Protein AF-A0A8J2L7A2-F1 (afdb_monomer_lite)

Sequence (82 aa):
MLALAPAFVGGWLLIGFGHNVTLVLVGRFVTGFCGGSFTLTIPIYVSEIAENSVRGVLSNMLVLVLCVGILFTYILGSYIPW

Organism: NCBI:txid39272

Foldseek 3Di:
DVVLVVQLVVLVVQCVPPPDPVSVVVSCVSNVVSVVVCLVVVLVVLCVPDDPVCSVVSSVVVVVVVVVVVVVVVVVPVVDDD

Structure (mmCIF, N/CA/C/O backbone):
data_AF-A0A8J2L7A2-F1
#
_entry.id   AF-A0A8J2L7A2-F1
#
loop_
_atom_site.group_PDB
_atom_site.id
_atom_site.type_symbol
_atom_site.label_atom_id
_atom_site.label_alt_id
_atom_site.label_comp_id
_atom_site.label_asym_id
_atom_site.label_entity_id
_atom_site.label_seq_id
_atom_site.pdbx_PDB_ins_code
_atom_site.Cartn_x
_atom_site.Cartn_y
_atom_site.Cartn_z
_atom_site.occupancy
_atom_site.B_iso_or_equiv
_atom_site.auth_seq_id
_atom_site.auth_comp_id
_atom_site.auth_asym_id
_atom_site.auth_atom_id
_atom_site.pdbx_PDB_model_num
ATOM 1 N N . MET A 1 1 ? -14.793 -5.861 -3.012 1.00 71.94 1 MET A N 1
ATOM 2 C CA . MET A 1 1 ? -13.329 -5.934 -2.785 1.00 71.94 1 M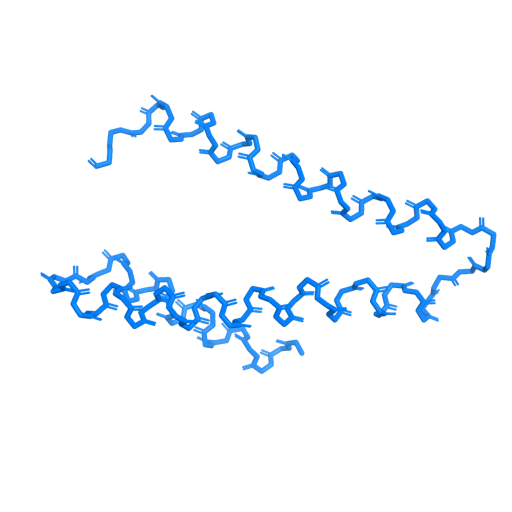ET A CA 1
ATOM 3 C C . MET A 1 1 ? -12.686 -7.159 -3.422 1.00 71.94 1 MET A C 1
ATOM 5 O O . MET A 1 1 ? -11.793 -6.974 -4.233 1.00 71.94 1 MET A O 1
ATOM 9 N N . LEU A 1 2 ? -13.134 -8.385 -3.116 1.00 81.94 2 LEU A N 1
ATOM 10 C CA . LEU A 1 2 ? -12.464 -9.609 -3.589 1.00 81.94 2 LEU A CA 1
ATOM 11 C C . LEU A 1 2 ? -12.378 -9.720 -5.125 1.00 81.94 2 LEU A C 1
ATOM 13 O O . LEU A 1 2 ? -11.346 -10.101 -5.658 1.00 81.94 2 LEU A O 1
ATOM 17 N N . ALA A 1 3 ? -13.428 -9.303 -5.842 1.00 87.62 3 ALA A N 1
ATOM 18 C CA . ALA A 1 3 ? -13.455 -9.315 -7.309 1.00 87.62 3 ALA A CA 1
ATOM 19 C C . ALA A 1 3 ? -12.434 -8.362 -7.967 1.00 87.62 3 ALA A C 1
ATOM 21 O O . ALA A 1 3 ? -12.035 -8.585 -9.105 1.00 87.62 3 ALA A O 1
ATOM 22 N N . LEU A 1 4 ? -11.984 -7.318 -7.258 1.00 88.12 4 LEU A N 1
ATOM 23 C CA . LEU A 1 4 ? -10.969 -6.373 -7.746 1.00 88.12 4 LEU A CA 1
ATOM 24 C C . LEU A 1 4 ? -9.539 -6.882 -7.509 1.00 88.12 4 LEU A C 1
ATOM 26 O O . LEU A 1 4 ? -8.606 -6.386 -8.135 1.00 88.12 4 LEU A O 1
ATOM 30 N N . ALA A 1 5 ? -9.351 -7.878 -6.636 1.00 87.56 5 ALA A N 1
ATOM 31 C CA . ALA A 1 5 ? -8.042 -8.457 -6.346 1.00 87.56 5 ALA A CA 1
ATOM 32 C C . ALA A 1 5 ? -7.325 -9.017 -7.594 1.00 87.56 5 ALA A C 1
ATOM 34 O O . ALA A 1 5 ? -6.173 -8.637 -7.810 1.00 87.56 5 ALA A O 1
ATOM 35 N N . PRO A 1 6 ? -7.955 -9.840 -8.461 1.00 89.50 6 PRO A N 1
ATOM 36 C CA . PRO A 1 6 ? -7.284 -10.339 -9.664 1.00 89.50 6 PRO A CA 1
ATOM 37 C C . PRO A 1 6 ? -6.919 -9.219 -10.647 1.00 89.50 6 PRO A C 1
ATOM 39 O O . PRO A 1 6 ? -5.848 -9.266 -11.246 1.00 89.50 6 PRO A O 1
ATOM 42 N N . ALA A 1 7 ? -7.752 -8.179 -10.772 1.00 90.12 7 ALA A N 1
ATOM 43 C CA . ALA A 1 7 ? -7.448 -7.019 -11.612 1.00 90.12 7 ALA A CA 1
ATOM 44 C C . ALA A 1 7 ? -6.267 -6.203 -11.061 1.00 90.12 7 ALA A C 1
ATOM 46 O O . ALA A 1 7 ? -5.405 -5.771 -11.825 1.00 90.12 7 ALA A O 1
ATOM 47 N N . PHE A 1 8 ? -6.183 -6.041 -9.738 1.00 90.56 8 PHE A N 1
ATOM 48 C CA . PHE A 1 8 ? -5.071 -5.349 -9.087 1.00 90.56 8 PHE A CA 1
ATOM 49 C C . PHE A 1 8 ? -3.747 -6.103 -9.255 1.00 90.56 8 PHE A C 1
ATOM 51 O O . PHE A 1 8 ? -2.747 -5.503 -9.648 1.00 90.56 8 PHE A O 1
ATOM 58 N N . VAL A 1 9 ? -3.749 -7.421 -9.024 1.00 91.88 9 VAL A N 1
ATOM 59 C CA . VAL A 1 9 ? -2.568 -8.274 -9.239 1.00 91.88 9 VAL A CA 1
ATOM 60 C C . VAL A 1 9 ? -2.164 -8.264 -10.713 1.00 91.88 9 VAL A C 1
ATOM 62 O O . VAL A 1 9 ? -0.993 -8.056 -11.023 1.00 91.88 9 VAL A O 1
ATOM 65 N N . GLY A 1 10 ? -3.128 -8.401 -11.628 1.00 91.12 10 GLY A N 1
ATOM 66 C CA . GLY A 1 10 ? -2.887 -8.298 -13.067 1.00 91.12 10 GLY A CA 1
ATOM 67 C C . GLY A 1 10 ? -2.254 -6.962 -13.460 1.00 91.12 10 GLY A C 1
ATOM 68 O O . GLY A 1 10 ? -1.265 -6.944 -14.184 1.00 91.12 10 GLY A O 1
ATOM 69 N N . GLY A 1 11 ? -2.753 -5.845 -12.928 1.00 89.75 11 GLY A N 1
ATOM 70 C CA . GLY A 1 11 ? -2.200 -4.517 -13.189 1.00 89.75 11 GLY A CA 1
ATOM 71 C C . GLY A 1 11 ? -0.739 -4.361 -12.745 1.00 89.75 11 GLY A C 1
ATOM 72 O O . GLY A 1 11 ? 0.059 -3.788 -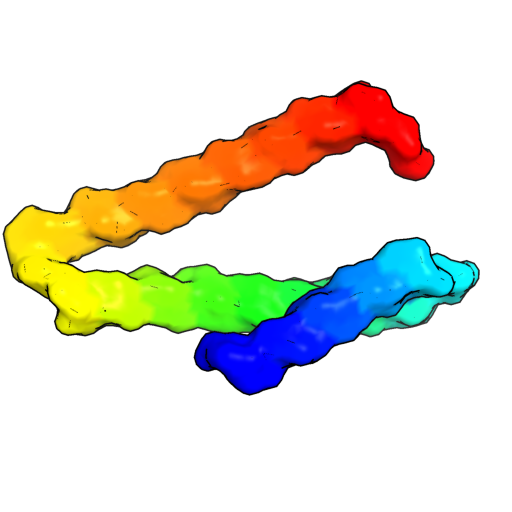13.485 1.00 89.75 11 GLY A O 1
ATOM 73 N N . TRP A 1 12 ? -0.359 -4.923 -11.593 1.00 91.12 12 TRP A N 1
ATOM 74 C CA . TRP A 1 12 ? 1.042 -4.946 -11.147 1.00 91.12 12 TRP A CA 1
ATOM 75 C C . TRP A 1 12 ? 1.928 -5.839 -12.017 1.00 91.12 12 TRP A C 1
ATOM 77 O O . TRP A 1 12 ? 3.051 -5.449 -12.335 1.00 91.12 12 TRP A O 1
ATOM 87 N N . LEU A 1 13 ? 1.421 -6.994 -12.459 1.00 91.44 13 LEU A N 1
ATOM 88 C CA . LEU A 1 13 ? 2.137 -7.864 -13.398 1.00 91.44 13 LEU A CA 1
ATOM 89 C C . LEU A 1 13 ? 2.388 -7.156 -14.739 1.00 91.44 13 LEU A C 1
ATOM 91 O O . LEU A 1 13 ? 3.489 -7.250 -15.276 1.00 91.44 13 LEU A O 1
ATOM 95 N N . LEU A 1 14 ? 1.415 -6.392 -15.252 1.00 88.81 14 LEU A N 1
ATOM 96 C CA . LEU A 1 14 ? 1.597 -5.587 -16.467 1.00 88.81 14 LEU A CA 1
ATOM 97 C C . LEU A 1 14 ? 2.696 -4.526 -16.318 1.00 88.81 14 LEU A C 1
ATOM 99 O O . LEU A 1 14 ? 3.428 -4.281 -17.274 1.00 88.81 14 LEU A O 1
ATOM 103 N N . ILE A 1 15 ? 2.810 -3.893 -15.147 1.00 89.25 15 ILE A N 1
ATOM 104 C CA . ILE A 1 15 ? 3.856 -2.896 -14.881 1.00 89.25 15 ILE A CA 1
ATOM 105 C C . ILE A 1 15 ? 5.226 -3.577 -14.768 1.00 89.25 15 ILE A C 1
ATOM 107 O O . ILE A 1 15 ? 6.187 -3.083 -15.348 1.00 89.25 15 ILE A O 1
ATOM 111 N N . GLY A 1 16 ? 5.315 -4.711 -14.066 1.00 87.06 16 GLY A N 1
ATOM 112 C CA . GLY A 1 16 ? 6.582 -5.416 -13.838 1.00 87.06 16 GLY A CA 1
ATOM 113 C C . GLY A 1 16 ? 7.166 -6.088 -15.086 1.00 87.06 16 GLY A C 1
ATOM 114 O O . GLY A 1 16 ? 8.376 -6.071 -15.276 1.00 87.06 16 GLY A O 1
ATOM 115 N N . PHE A 1 17 ? 6.323 -6.653 -15.956 1.00 86.62 17 PHE A N 1
ATOM 116 C CA . PHE A 1 17 ? 6.759 -7.331 -17.190 1.00 86.62 17 PHE A CA 1
ATOM 117 C C . PHE A 1 17 ? 6.620 -6.465 -18.454 1.00 86.62 17 PHE A C 1
ATOM 119 O O . PHE A 1 17 ? 6.922 -6.914 -19.566 1.00 86.62 17 PHE A O 1
ATOM 126 N N . GLY A 1 18 ? 6.137 -5.230 -18.306 1.00 81.56 18 GLY A N 1
ATOM 127 C CA . GLY A 1 18 ? 5.822 -4.337 -19.412 1.00 81.56 18 GLY A CA 1
ATOM 128 C C . GLY A 1 18 ? 7.064 -3.884 -20.176 1.00 81.56 18 GLY A C 1
ATOM 129 O O . GLY A 1 18 ? 7.755 -2.970 -19.751 1.00 81.56 18 GLY A O 1
ATOM 130 N N . HIS A 1 19 ? 7.298 -4.463 -21.355 1.00 79.25 19 HIS A N 1
ATOM 131 C CA . HIS A 1 19 ? 8.353 -4.017 -22.279 1.00 79.25 19 HIS A CA 1
ATOM 132 C C . HIS A 1 19 ? 7.981 -2.753 -23.075 1.00 79.25 19 HIS A C 1
ATOM 134 O O . HIS A 1 19 ? 8.850 -2.110 -23.653 1.00 79.25 19 HIS A O 1
ATOM 140 N N . ASN A 1 20 ? 6.693 -2.390 -23.114 1.00 85.81 20 ASN A N 1
ATOM 141 C CA . ASN A 1 20 ? 6.184 -1.238 -23.860 1.00 85.81 20 ASN A CA 1
ATOM 142 C C . ASN A 1 20 ? 5.537 -0.214 -22.923 1.00 85.81 20 ASN A C 1
ATOM 144 O O . ASN A 1 20 ? 4.774 -0.574 -22.026 1.00 85.81 20 ASN A O 1
ATOM 148 N N . VAL A 1 21 ? 5.745 1.074 -23.213 1.00 89.25 21 VAL A N 1
ATOM 149 C CA . VAL A 1 21 ? 5.188 2.204 -22.444 1.00 89.25 21 VAL A CA 1
ATOM 150 C C . VAL A 1 21 ? 3.660 2.122 -22.328 1.00 89.25 21 VAL A C 1
ATOM 152 O O . VAL A 1 21 ? 3.099 2.384 -21.266 1.00 89.25 21 VAL A O 1
ATOM 155 N N . THR A 1 22 ? 2.976 1.671 -23.383 1.00 89.25 22 THR A N 1
ATOM 156 C CA . THR A 1 22 ? 1.517 1.483 -23.387 1.00 89.25 22 THR A CA 1
ATOM 157 C C . THR A 1 22 ? 1.052 0.442 -22.365 1.00 89.25 22 THR A C 1
ATOM 159 O O . THR A 1 22 ? 0.058 0.673 -21.682 1.00 89.25 22 THR A O 1
ATOM 162 N N . LEU A 1 23 ? 1.774 -0.675 -22.205 1.00 88.00 23 LEU A N 1
ATOM 163 C CA . LEU A 1 23 ? 1.441 -1.715 -21.218 1.00 88.00 23 LEU A CA 1
ATOM 164 C C . LEU A 1 23 ? 1.578 -1.185 -19.787 1.00 88.00 23 LEU A C 1
ATOM 166 O O . LEU A 1 23 ? 0.707 -1.435 -18.955 1.00 88.00 23 LEU A O 1
ATOM 170 N N . VAL A 1 24 ? 2.619 -0.392 -19.524 1.00 90.69 24 VAL A N 1
ATOM 171 C CA . VAL A 1 24 ? 2.829 0.250 -18.220 1.00 90.69 24 VAL A CA 1
ATOM 172 C C . VAL A 1 24 ? 1.719 1.264 -17.922 1.00 90.69 24 VAL A C 1
ATOM 174 O O . VAL A 1 24 ? 1.184 1.279 -16.814 1.00 90.69 24 VAL A O 1
ATOM 177 N N . LEU A 1 25 ? 1.315 2.078 -18.904 1.00 91.62 25 LEU A N 1
ATOM 178 C CA . LEU A 1 25 ? 0.206 3.035 -18.765 1.00 91.62 25 LEU A CA 1
ATOM 179 C C . LEU A 1 25 ? -1.126 2.342 -18.463 1.00 91.62 25 LEU A C 1
ATOM 181 O O . LEU A 1 25 ? -1.839 2.759 -17.549 1.00 91.62 25 LEU A O 1
ATOM 185 N N . VAL A 1 26 ? -1.436 1.259 -19.179 1.00 92.06 26 VAL A N 1
ATOM 186 C CA . VAL A 1 26 ? -2.633 0.447 -18.916 1.00 92.06 26 VAL A CA 1
ATOM 187 C C . VAL A 1 26 ? -2.565 -0.171 -17.518 1.00 92.06 26 VAL A C 1
ATOM 189 O O . VAL A 1 26 ? -3.528 -0.070 -16.758 1.00 92.06 26 VAL A O 1
ATOM 192 N N . GLY A 1 27 ? -1.418 -0.733 -17.127 1.00 90.69 27 GLY A N 1
ATOM 193 C CA . GLY A 1 27 ? -1.208 -1.276 -15.784 1.00 90.69 27 GLY A CA 1
ATOM 194 C C . GLY A 1 27 ? -1.411 -0.230 -14.680 1.00 90.69 27 GLY A C 1
ATOM 195 O O . GLY A 1 27 ? -2.079 -0.505 -13.680 1.00 90.69 27 GLY A O 1
ATOM 196 N N . ARG A 1 28 ? -0.926 1.005 -14.876 1.00 90.56 28 ARG A N 1
ATOM 197 C CA . ARG A 1 28 ? -1.149 2.127 -13.943 1.00 90.56 28 ARG A CA 1
ATOM 198 C C . ARG A 1 28 ? -2.611 2.545 -13.861 1.00 90.56 28 ARG A C 1
ATOM 200 O O . ARG A 1 28 ? -3.088 2.852 -12.772 1.00 90.56 28 ARG A O 1
ATOM 207 N N . PHE A 1 29 ? -3.325 2.547 -14.983 1.00 93.25 29 PHE A N 1
ATOM 208 C CA . PHE A 1 29 ? -4.751 2.861 -14.992 1.00 93.25 29 PHE A CA 1
ATOM 209 C C . PHE A 1 29 ? -5.551 1.825 -14.191 1.00 93.25 29 PHE A C 1
ATOM 211 O O . PHE A 1 29 ? -6.343 2.187 -13.321 1.00 93.25 29 PHE A O 1
ATOM 218 N N . VAL A 1 30 ? -5.288 0.534 -14.420 1.00 92.69 30 VAL A N 1
ATOM 219 C CA . VAL A 1 30 ? -5.975 -0.566 -13.725 1.00 92.69 30 VAL A CA 1
ATOM 220 C C . VAL A 1 30 ? -5.658 -0.566 -12.227 1.00 92.69 30 VAL A C 1
ATOM 222 O O . VAL A 1 30 ? -6.574 -0.630 -11.404 1.00 92.69 30 VAL A O 1
ATOM 225 N N . THR A 1 31 ? -4.379 -0.457 -11.854 1.00 92.75 31 THR A N 1
ATOM 226 C CA . THR A 1 31 ? -3.974 -0.403 -10.438 1.00 92.75 31 THR A CA 1
ATOM 227 C C . THR A 1 31 ? -4.500 0.850 -9.740 1.00 92.75 31 THR A C 1
ATOM 229 O O . THR A 1 31 ? -4.949 0.750 -8.599 1.00 92.75 31 THR A O 1
ATOM 232 N N . GLY A 1 32 ? -4.535 1.998 -10.424 1.00 91.25 32 GLY A N 1
ATOM 233 C CA . GLY A 1 32 ? -5.117 3.242 -9.917 1.00 91.25 32 GLY A CA 1
ATOM 234 C C . GLY A 1 32 ? -6.623 3.142 -9.663 1.00 91.25 32 GLY A C 1
ATOM 235 O O . GLY A 1 32 ? -7.087 3.513 -8.585 1.00 91.25 32 GLY A O 1
ATOM 236 N N . PHE A 1 33 ? -7.384 2.574 -10.604 1.00 91.94 33 PHE A N 1
ATOM 237 C CA . PHE A 1 33 ? -8.828 2.363 -10.443 1.00 91.94 33 PHE A CA 1
ATOM 238 C C 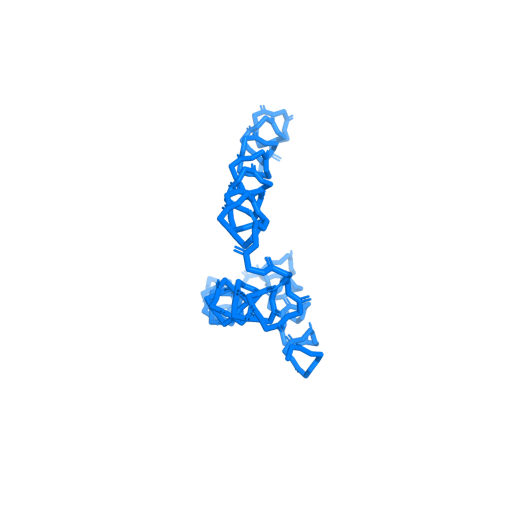. PHE A 1 33 ? -9.149 1.429 -9.265 1.00 91.94 33 PHE A C 1
ATOM 240 O O . PHE A 1 33 ? -10.021 1.716 -8.436 1.00 91.94 33 PHE A O 1
ATOM 247 N N . CYS A 1 34 ? -8.404 0.326 -9.151 1.00 91.06 34 CYS A N 1
ATOM 248 C CA . CYS A 1 34 ? -8.539 -0.605 -8.032 1.00 91.06 34 CYS A CA 1
ATOM 249 C C . CYS A 1 34 ? -8.151 0.059 -6.702 1.00 91.06 34 CYS A C 1
ATOM 251 O O . CYS A 1 34 ? -8.894 -0.049 -5.728 1.00 91.06 34 CYS A O 1
ATOM 253 N N . GLY A 1 35 ? -7.032 0.790 -6.674 1.00 89.00 35 GLY A N 1
ATOM 254 C CA . GLY A 1 35 ? -6.554 1.519 -5.499 1.00 89.00 35 GLY A CA 1
ATOM 255 C C . GLY A 1 35 ? -7.580 2.525 -4.980 1.00 89.00 35 GLY A C 1
ATOM 256 O O . GLY A 1 35 ? -7.935 2.476 -3.804 1.00 89.00 35 GLY A O 1
ATOM 257 N N . GLY A 1 36 ? -8.140 3.357 -5.863 1.00 89.19 36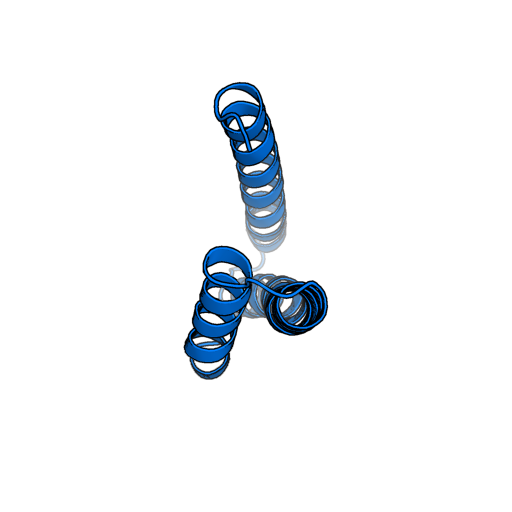 GLY A N 1
ATOM 258 C CA . GLY A 1 36 ? -9.202 4.302 -5.500 1.00 89.19 36 GLY A CA 1
ATOM 259 C C . GLY A 1 36 ? -10.446 3.605 -4.939 1.00 89.19 36 GLY A C 1
ATOM 260 O O . GLY A 1 36 ? -10.995 4.028 -3.923 1.00 89.19 36 GLY A O 1
ATOM 261 N N . SER A 1 37 ? -10.843 2.478 -5.535 1.00 90.81 37 SER A N 1
ATOM 262 C CA . SER A 1 37 ? -11.969 1.673 -5.042 1.00 90.81 37 SER A CA 1
ATOM 263 C C . SER A 1 37 ? -11.719 1.121 -3.630 1.00 90.81 37 SER A C 1
ATOM 265 O O . SER A 1 37 ? -12.629 1.113 -2.795 1.00 90.81 37 SER A O 1
ATOM 267 N N . PHE A 1 38 ? -10.491 0.683 -3.326 1.00 88.38 38 PHE A N 1
ATOM 268 C CA . PHE A 1 38 ? -10.122 0.201 -1.992 1.00 88.38 38 PHE A CA 1
ATOM 269 C C . PHE A 1 38 ? -10.139 1.323 -0.954 1.00 88.38 38 PHE A C 1
ATOM 271 O O . PHE A 1 38 ? -10.747 1.152 0.102 1.00 88.38 38 PHE A O 1
ATOM 278 N N . THR A 1 39 ? -9.556 2.481 -1.265 1.00 86.88 39 THR A N 1
ATOM 279 C CA . THR A 1 39 ? -9.514 3.626 -0.343 1.00 86.88 39 THR A CA 1
ATOM 280 C C . THR A 1 39 ? -10.906 4.125 0.045 1.00 86.88 39 THR A C 1
ATOM 282 O O . THR A 1 39 ? -11.072 4.621 1.154 1.00 86.88 39 THR A O 1
ATOM 285 N N . LEU A 1 40 ? -11.916 3.954 -0.814 1.00 88.56 40 LEU A N 1
ATOM 286 C CA . LEU A 1 40 ? -13.310 4.270 -0.484 1.00 88.56 40 LEU A CA 1
ATOM 287 C C . LEU A 1 40 ? -13.990 3.148 0.308 1.00 88.56 40 LEU A C 1
ATOM 289 O O . LEU A 1 40 ? -14.626 3.398 1.327 1.00 88.56 40 LEU A O 1
ATOM 293 N N . THR A 1 41 ? -13.852 1.899 -0.138 1.00 88.88 41 THR A N 1
ATOM 294 C CA . THR A 1 41 ? -14.627 0.786 0.435 1.00 88.88 41 THR A CA 1
ATOM 295 C C . THR A 1 41 ? -14.132 0.393 1.834 1.00 88.88 41 THR A C 1
ATOM 297 O O . THR A 1 41 ? -14.939 0.006 2.675 1.00 88.88 41 THR A O 1
ATOM 300 N N . ILE A 1 42 ? -12.823 0.492 2.111 1.00 87.38 42 ILE A N 1
ATOM 301 C CA . ILE A 1 42 ? -12.236 0.122 3.414 1.00 87.38 42 ILE A CA 1
ATOM 302 C C . ILE A 1 42 ? -12.810 0.965 4.568 1.00 87.38 42 ILE A C 1
ATOM 304 O O . ILE A 1 42 ? -13.348 0.365 5.498 1.00 87.38 42 ILE A O 1
ATOM 308 N N . PRO A 1 43 ? -12.745 2.312 4.558 1.00 86.19 43 PRO A N 1
ATOM 309 C CA . PRO A 1 43 ? -13.273 3.112 5.660 1.00 86.19 43 PRO A CA 1
ATOM 310 C C . PRO A 1 43 ? -14.790 2.976 5.806 1.00 86.19 43 PRO A C 1
ATOM 312 O O . PRO A 1 43 ? -15.277 3.003 6.932 1.00 86.19 43 PRO A O 1
ATOM 315 N N . ILE A 1 44 ? -15.529 2.766 4.708 1.00 89.00 44 ILE A N 1
ATOM 316 C CA . ILE A 1 44 ? -16.978 2.514 4.756 1.00 89.00 44 ILE A CA 1
ATOM 317 C C . ILE A 1 44 ? -17.256 1.221 5.522 1.00 89.00 44 ILE A C 1
ATOM 319 O O . ILE A 1 44 ? -17.959 1.260 6.528 1.00 89.00 44 ILE A O 1
ATOM 323 N N . TYR A 1 45 ? -16.631 0.112 5.121 1.00 88.94 45 TYR A N 1
ATOM 324 C CA . TYR A 1 45 ? -16.793 -1.175 5.797 1.00 88.94 45 TYR A CA 1
ATOM 325 C C . TYR A 1 45 ? -16.404 -1.095 7.278 1.00 88.94 45 TYR A C 1
ATOM 327 O O . TYR A 1 45 ? -17.145 -1.533 8.153 1.00 88.94 45 TYR A O 1
ATOM 335 N N . VAL A 1 46 ? -15.264 -0.466 7.571 1.00 87.31 46 VAL A N 1
ATOM 336 C CA . VAL A 1 46 ? -14.790 -0.244 8.941 1.00 87.31 46 VAL A CA 1
ATOM 337 C C . VAL A 1 46 ? -15.789 0.592 9.747 1.00 87.31 46 VAL A C 1
ATOM 339 O O . VAL A 1 46 ? -16.000 0.322 10.925 1.00 87.31 46 VAL A O 1
ATOM 342 N N . SER A 1 47 ? -16.443 1.575 9.126 1.00 84.81 47 SER A N 1
ATOM 343 C CA . SER A 1 47 ? -17.450 2.407 9.788 1.00 84.81 47 SER A CA 1
ATOM 344 C C . SER A 1 47 ? -18.773 1.689 10.070 1.00 84.81 47 SER A C 1
ATOM 346 O O . SER A 1 47 ? -19.487 2.125 10.971 1.00 84.81 47 SER A O 1
ATOM 348 N N . GLU A 1 48 ? -19.084 0.620 9.328 1.00 88.75 48 GLU A N 1
ATOM 349 C CA . GLU A 1 48 ? -20.279 -0.212 9.524 1.00 88.75 48 GLU A CA 1
ATOM 350 C C . GLU A 1 48 ? -20.100 -1.214 10.669 1.00 88.75 48 GLU A C 1
ATOM 352 O O . GLU A 1 48 ? -21.039 -1.457 11.423 1.00 88.75 48 GLU A O 1
ATOM 357 N N . ILE A 1 49 ? -18.897 -1.777 10.824 1.00 87.81 49 ILE A N 1
ATOM 358 C CA . ILE A 1 49 ? -18.600 -2.766 11.876 1.00 87.81 49 ILE A CA 1
ATOM 359 C C . ILE A 1 49 ? -18.187 -2.136 13.213 1.00 87.81 49 ILE A C 1
ATOM 361 O O . ILE A 1 49 ? -18.178 -2.818 14.236 1.00 87.81 49 ILE A O 1
ATOM 365 N N . ALA A 1 50 ? -17.782 -0.865 13.216 1.00 85.94 50 ALA A N 1
ATOM 366 C CA . ALA A 1 50 ? -17.208 -0.223 14.391 1.00 85.94 50 ALA A CA 1
ATOM 367 C C . ALA A 1 50 ? -18.265 0.368 15.327 1.00 85.94 50 ALA A C 1
ATOM 369 O O . ALA A 1 50 ? -19.194 1.060 14.911 1.00 85.94 50 ALA A O 1
ATOM 370 N N . GLU A 1 51 ? -18.051 0.174 16.626 1.00 84.00 51 GLU A N 1
ATOM 371 C CA . GLU A 1 51 ? -18.871 0.770 17.674 1.00 84.00 51 GLU A CA 1
ATOM 372 C C . GLU A 1 51 ? -18.721 2.301 17.697 1.00 84.00 51 GLU A C 1
ATOM 374 O O . GLU A 1 51 ? -17.633 2.846 17.484 1.00 84.00 51 GLU A O 1
ATOM 379 N N . ASN A 1 52 ? -19.821 3.016 17.962 1.00 77.38 52 ASN A N 1
ATOM 380 C CA . ASN A 1 52 ? -19.898 4.476 17.827 1.00 77.38 52 ASN A CA 1
ATOM 381 C C . ASN A 1 52 ? -18.824 5.244 18.618 1.00 77.38 52 ASN A C 1
ATOM 383 O O . ASN A 1 52 ? -18.418 6.321 18.189 1.00 77.38 52 ASN A O 1
ATOM 387 N N . SER A 1 53 ? -18.334 4.688 19.729 1.00 83.25 53 SER A N 1
ATOM 388 C CA . SER A 1 53 ? -17.283 5.283 20.563 1.00 83.25 53 SER A CA 1
ATOM 389 C C . SER A 1 53 ? -15.887 5.247 19.921 1.00 83.25 53 SER A C 1
ATOM 391 O O . SER A 1 53 ? -15.078 6.135 20.183 1.00 83.25 53 SER A O 1
ATOM 393 N N . VAL A 1 54 ? -15.593 4.263 19.061 1.00 85.12 54 VAL A N 1
ATOM 394 C CA . VAL A 1 54 ? -14.246 4.023 18.496 1.00 85.12 54 VAL A CA 1
ATOM 395 C C . VAL A 1 54 ? -14.134 4.306 16.996 1.00 85.12 54 VAL A C 1
ATOM 397 O O . VAL A 1 54 ? -13.025 4.305 16.456 1.00 85.12 54 VAL A O 1
ATOM 400 N N . ARG A 1 55 ? -15.247 4.611 16.313 1.00 81.12 55 ARG A N 1
ATOM 401 C CA . ARG A 1 55 ? -15.291 4.893 14.860 1.00 81.12 55 ARG A CA 1
ATOM 402 C C . ARG A 1 55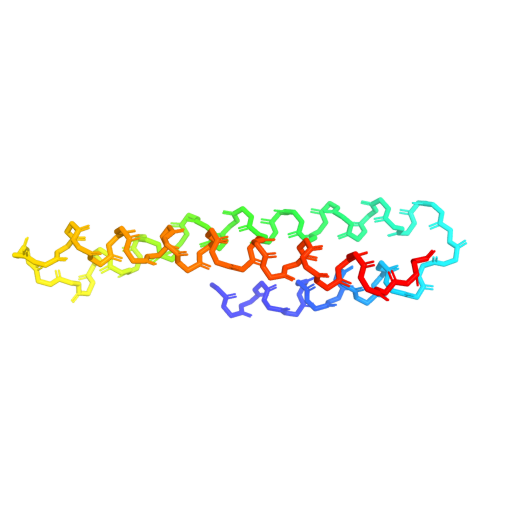 ? -14.249 5.918 14.400 1.00 81.12 55 ARG A C 1
ATOM 404 O O . ARG A 1 55 ? -13.584 5.703 13.388 1.00 81.12 55 ARG A O 1
ATOM 411 N N . GLY A 1 56 ? -14.075 7.005 15.155 1.00 81.44 56 GLY A N 1
ATOM 412 C CA . GLY A 1 56 ? -13.104 8.054 14.824 1.00 81.44 56 GLY A CA 1
ATOM 413 C C . GLY A 1 56 ? -11.652 7.571 14.887 1.00 81.44 56 GLY A C 1
ATOM 414 O O . GLY A 1 56 ? -10.864 7.840 13.981 1.00 81.44 56 GLY A O 1
ATOM 415 N N . VAL A 1 57 ? -11.310 6.794 15.919 1.00 85.06 57 VAL A N 1
ATOM 416 C CA . VAL A 1 57 ? -9.959 6.236 16.092 1.00 85.06 57 VAL A CA 1
ATOM 417 C C . VAL A 1 57 ? -9.649 5.245 14.974 1.00 85.06 57 VAL A C 1
ATOM 419 O O . VAL A 1 57 ? -8.580 5.311 14.371 1.00 85.06 57 VAL A O 1
ATOM 422 N N . LEU A 1 58 ? -10.600 4.370 14.646 1.00 84.38 58 LEU A N 1
ATOM 423 C CA . LEU A 1 58 ? -10.407 3.322 13.648 1.00 84.38 58 LEU A CA 1
ATOM 424 C C . LEU A 1 58 ? -10.232 3.894 12.232 1.00 84.38 58 LEU A C 1
ATOM 426 O O . LEU A 1 58 ? -9.372 3.436 11.482 1.00 84.38 58 LEU A O 1
ATOM 430 N N . SER A 1 59 ? -10.968 4.958 11.895 1.00 83.25 59 SER A N 1
ATOM 431 C CA . SER A 1 59 ? -10.775 5.675 10.629 1.00 83.25 59 SER A CA 1
ATOM 432 C C . SER A 1 59 ? -9.402 6.350 10.544 1.00 83.25 59 SER A C 1
ATOM 434 O O . SER A 1 59 ? -8.783 6.344 9.482 1.00 83.25 59 SER A O 1
ATOM 436 N N . ASN A 1 60 ? -8.900 6.917 11.646 1.00 87.00 60 ASN A N 1
ATOM 437 C CA . ASN A 1 60 ? -7.577 7.543 11.668 1.00 87.00 60 ASN A CA 1
ATOM 438 C C . ASN A 1 60 ? -6.444 6.508 11.542 1.00 87.00 60 ASN A C 1
ATOM 440 O O . ASN A 1 60 ? -5.442 6.758 10.875 1.00 87.00 60 ASN A O 1
ATOM 444 N N . MET A 1 61 ? -6.619 5.317 12.122 1.00 88.44 61 MET A N 1
ATOM 445 C CA . MET A 1 61 ? -5.655 4.216 11.995 1.00 88.44 61 MET A CA 1
ATOM 446 C C . MET A 1 61 ? -5.444 3.787 10.539 1.00 88.44 61 MET A C 1
ATOM 448 O O . MET A 1 61 ? -4.313 3.512 10.146 1.00 88.44 61 MET A O 1
ATOM 452 N N . LEU A 1 62 ? -6.494 3.797 9.709 1.00 87.38 62 LEU A N 1
ATOM 453 C CA . LEU A 1 62 ? -6.367 3.502 8.276 1.00 87.38 62 LEU A CA 1
ATOM 454 C C . LEU A 1 62 ? -5.447 4.499 7.556 1.00 87.38 62 LEU A C 1
ATOM 456 O O . LEU A 1 62 ? -4.600 4.098 6.757 1.00 87.38 62 LEU A O 1
ATOM 460 N N . VAL A 1 63 ? -5.584 5.792 7.860 1.00 89.50 63 VAL A N 1
ATOM 461 C CA . VAL A 1 63 ? -4.738 6.848 7.281 1.00 89.50 63 VAL A CA 1
ATOM 462 C C . VAL A 1 63 ? -3.301 6.732 7.790 1.00 89.50 63 VAL A C 1
ATOM 464 O O . VAL A 1 63 ? -2.364 6.877 7.009 1.00 89.50 63 VAL A O 1
ATOM 467 N N . LEU A 1 64 ? -3.109 6.399 9.070 1.00 92.88 64 LEU A N 1
ATOM 468 C CA . LEU A 1 64 ? -1.778 6.149 9.630 1.00 92.88 64 LEU A CA 1
ATOM 469 C C . LEU A 1 64 ? -1.065 5.000 8.909 1.00 92.88 64 LEU A C 1
ATOM 471 O O . LEU A 1 64 ? 0.081 5.167 8.493 1.00 92.88 64 LEU A O 1
ATOM 475 N N . VAL A 1 65 ? -1.741 3.867 8.700 1.00 91.50 65 VAL A N 1
ATOM 476 C CA . VAL A 1 65 ? -1.173 2.724 7.962 1.00 91.50 65 VAL A CA 1
ATOM 477 C C . VAL A 1 65 ? -0.816 3.114 6.525 1.00 91.50 65 VAL A C 1
ATOM 479 O O . VAL A 1 65 ? 0.248 2.732 6.038 1.00 91.50 65 VAL A O 1
ATOM 482 N N . LEU A 1 66 ? -1.648 3.924 5.859 1.00 91.44 66 LEU A N 1
ATOM 483 C CA . LEU A 1 66 ? -1.351 4.437 4.519 1.00 91.44 66 LEU A CA 1
ATOM 484 C C . LEU A 1 66 ? -0.080 5.302 4.508 1.00 91.44 66 LEU A C 1
ATOM 486 O O . LEU A 1 66 ? 0.804 5.079 3.680 1.00 91.44 66 LEU A O 1
ATOM 490 N N . CYS A 1 67 ? 0.044 6.248 5.441 1.00 94.81 67 CYS A N 1
ATOM 491 C CA . CYS A 1 67 ? 1.230 7.097 5.567 1.00 94.81 67 CYS A CA 1
ATOM 492 C C . CYS A 1 67 ? 2.499 6.275 5.832 1.00 94.81 67 CYS A C 1
ATOM 494 O O . CYS A 1 67 ? 3.533 6.525 5.212 1.00 94.81 67 CYS A O 1
ATOM 496 N N . VAL A 1 68 ? 2.418 5.266 6.705 1.00 95.94 68 VAL A N 1
ATOM 497 C CA . VAL A 1 68 ? 3.535 4.351 6.986 1.00 95.94 68 VAL A CA 1
ATOM 498 C C . VAL A 1 68 ? 3.924 3.558 5.736 1.00 95.94 68 VAL A C 1
ATOM 500 O O . VAL A 1 68 ? 5.110 3.441 5.437 1.00 95.94 68 VAL A O 1
ATOM 503 N N . GLY A 1 69 ? 2.953 3.063 4.965 1.00 92.88 69 GLY A N 1
ATOM 504 C CA . GLY A 1 69 ? 3.220 2.360 3.707 1.00 92.88 69 GLY A CA 1
ATOM 505 C C . GLY A 1 69 ? 3.907 3.243 2.659 1.00 92.88 69 GLY A C 1
ATOM 506 O O . GLY A 1 69 ? 4.853 2.806 1.997 1.00 92.88 69 GLY A O 1
ATOM 507 N N . ILE A 1 70 ? 3.484 4.504 2.539 1.00 93.50 70 ILE A N 1
ATOM 508 C CA . ILE A 1 70 ? 4.119 5.485 1.646 1.00 93.50 70 ILE A CA 1
ATOM 509 C C . ILE A 1 70 ? 5.564 5.747 2.086 1.00 93.50 70 ILE A C 1
ATOM 511 O O . ILE A 1 70 ? 6.475 5.691 1.260 1.00 93.50 70 ILE A O 1
ATOM 515 N N . LEU A 1 71 ? 5.789 5.972 3.384 1.00 94.62 71 LEU A N 1
ATOM 516 C CA . LEU A 1 71 ? 7.128 6.163 3.942 1.00 94.62 71 LEU A CA 1
ATOM 517 C C . LEU A 1 71 ? 8.031 4.960 3.646 1.00 94.62 71 LEU A C 1
ATOM 519 O O . LEU A 1 71 ? 9.147 5.130 3.161 1.00 94.62 71 LEU A O 1
ATOM 523 N N . PHE A 1 72 ? 7.534 3.746 3.880 1.00 94.31 72 PHE A N 1
ATOM 524 C CA . PHE A 1 72 ? 8.267 2.513 3.607 1.00 94.31 72 PHE A CA 1
ATOM 525 C C . PHE A 1 72 ? 8.643 2.378 2.125 1.00 94.31 72 PHE A C 1
ATOM 527 O O . PHE A 1 72 ? 9.775 2.017 1.805 1.00 94.31 72 PHE A O 1
ATOM 534 N N . THR A 1 73 ? 7.731 2.741 1.219 1.00 92.06 73 THR A N 1
ATOM 535 C CA . THR A 1 73 ? 7.987 2.721 -0.229 1.00 92.06 73 THR A CA 1
ATOM 536 C C . THR A 1 73 ? 9.099 3.696 -0.620 1.00 92.06 73 THR A C 1
ATOM 538 O O . THR A 1 73 ? 9.961 3.339 -1.419 1.00 92.06 73 THR A O 1
ATOM 541 N N . TYR A 1 74 ? 9.134 4.897 -0.033 1.00 91.62 74 TYR A N 1
ATOM 542 C CA . TYR A 1 74 ? 10.220 5.854 -0.275 1.00 91.62 74 TYR A CA 1
ATOM 543 C C . TYR A 1 74 ? 11.567 5.371 0.262 1.00 91.62 74 TYR A C 1
ATOM 545 O O . TYR A 1 74 ? 12.580 5.516 -0.419 1.00 91.62 74 TYR A O 1
ATOM 553 N N . ILE A 1 75 ? 11.580 4.770 1.456 1.00 94.19 75 ILE A N 1
ATOM 554 C CA . ILE A 1 75 ? 12.796 4.191 2.036 1.00 94.19 75 ILE A CA 1
ATOM 555 C C . ILE A 1 75 ? 13.331 3.095 1.109 1.00 94.19 75 ILE A C 1
ATOM 557 O O . ILE A 1 75 ? 14.483 3.163 0.690 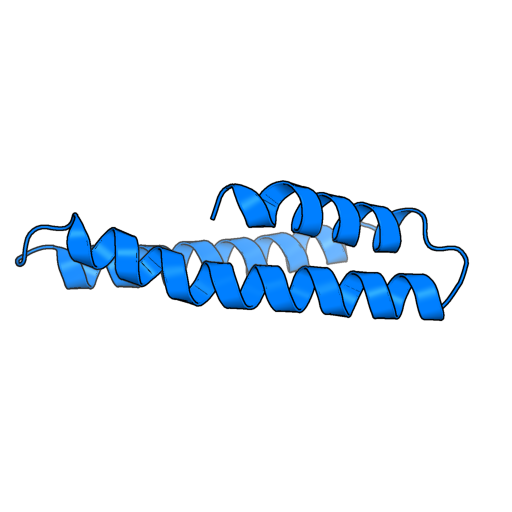1.00 94.19 75 ILE A O 1
ATOM 561 N N . LEU A 1 76 ? 12.497 2.128 0.717 1.00 91.75 76 LEU A N 1
ATOM 562 C CA . LEU A 1 76 ? 12.910 1.062 -0.199 1.00 91.75 76 LEU A CA 1
ATOM 563 C C . LEU A 1 76 ? 13.349 1.594 -1.567 1.00 91.75 76 LEU A C 1
ATOM 565 O O . LEU A 1 76 ? 14.375 1.158 -2.082 1.00 91.75 76 LEU A O 1
ATOM 569 N N . GLY A 1 77 ? 12.623 2.563 -2.125 1.00 88.75 77 GLY A N 1
ATOM 570 C CA . GLY A 1 77 ? 12.977 3.204 -3.392 1.00 88.75 77 GLY A CA 1
ATOM 571 C C . GLY A 1 77 ? 14.312 3.952 -3.351 1.00 88.75 77 GLY A C 1
ATOM 572 O O . GLY A 1 77 ? 14.940 4.119 -4.388 1.00 88.75 77 GLY A O 1
ATOM 573 N N . SER A 1 78 ? 14.778 4.367 -2.169 1.00 89.69 78 SER A N 1
ATOM 574 C CA . SER A 1 78 ? 16.107 4.973 -2.015 1.00 89.69 78 SER A CA 1
ATOM 575 C C . SER A 1 78 ? 17.251 3.953 -2.046 1.00 89.69 78 SER A C 1
ATOM 577 O O . SER A 1 78 ? 18.360 4.292 -2.452 1.00 89.69 78 SER A O 1
ATOM 579 N N . TYR A 1 79 ? 16.990 2.707 -1.637 1.00 91.19 79 TYR A N 1
ATOM 580 C CA . TYR A 1 79 ? 17.996 1.643 -1.587 1.00 91.19 79 TYR A CA 1
ATOM 581 C C . TYR A 1 79 ? 18.013 0.770 -2.844 1.00 91.19 79 TYR A C 1
ATOM 583 O O . TYR A 1 79 ? 19.038 0.161 -3.146 1.00 91.19 79 TYR A O 1
ATOM 591 N N . ILE A 1 80 ? 16.891 0.682 -3.562 1.00 89.00 80 ILE A N 1
ATOM 592 C CA . ILE A 1 80 ? 16.757 -0.150 -4.758 1.00 89.00 80 ILE A CA 1
ATOM 593 C C . ILE A 1 80 ? 16.978 0.728 -5.997 1.00 89.00 80 ILE A C 1
ATOM 595 O O . ILE A 1 80 ? 16.154 1.606 -6.255 1.00 89.00 80 ILE A O 1
ATOM 599 N N . PRO A 1 81 ? 18.047 0.504 -6.786 1.00 71.31 81 PRO A N 1
ATOM 600 C CA . PRO A 1 81 ? 18.161 1.124 -8.099 1.00 71.31 81 PRO A CA 1
ATOM 601 C C . PRO A 1 81 ? 17.044 0.573 -8.995 1.00 71.31 81 PRO A C 1
ATOM 603 O O . PRO A 1 81 ? 16.897 -0.643 -9.124 1.00 71.31 81 PRO A O 1
ATOM 606 N N . TRP A 1 82 ? 16.234 1.481 -9.538 1.00 62.88 82 TRP A N 1
ATOM 607 C CA . TRP A 1 82 ? 15.097 1.177 -10.407 1.00 62.88 82 TRP A CA 1
ATOM 608 C C . TRP A 1 82 ? 15.524 1.097 -11.871 1.00 62.88 82 TRP A C 1
ATOM 610 O O . TRP A 1 82 ? 16.277 2.001 -12.304 1.00 62.88 82 TRP A O 1
#

pLDDT: mean 88.12, std 5.27, range [62.88, 95.94]

InterPro domains:
  IPR005828 Major facilitator, sugar transporter-like [PF00083] (8-77)
  IPR005829 Sugar transporter, conserved site [PS00217] (30-55)
  IPR020846 Major facilitator superfamily domain [PS50850] (1-82)
  IPR050549 Major Facilitator Superfamily Trehalose Transporter [PTHR48021] (2-82)

Radius of gyration: 15.95 Å; chains: 1; bounding box: 38×18×44 Å

Secondary structure (DSSP, 8-state):
-GGGHHHHHHHHHHHHH--SHHHHHHHHHHHHHHHHHHHHHHHHHHHHHS-TTTHHHHHHHHHHHHHHHHHHHHHHHHHS--